Protein AF-A0A5Q2RLK4-F1 (afdb_monomer)

Sequence (144 aa):
MSHTSRPRRDLALSLLVPLLLSTVALTQIARAHVLDQSPWSGAGFGMFAQIDGETTRTVRGWIVEDGATTAVPIPADLERAAFELAVVPTEERADELARRWRRQIGAPESASMRVEVWGLTVEDSDGDHLGLATERMLAVEANP

Foldseek 3Di:
DDPPDPPVVVVVVVVVVVVVVVVVVVVLVCCVPPVVDPSLNPDDPDDPPPQLDLPFKFKWKWKAAPNDIHTDDQDPVCVVLRSVCRNPPDQVSQQVSQVVRCVVVVPDLRIKMKMWMKGWDWDDDDDDDTDTDIDTPDIYIGHD

Secondary structure (DSSP, 8-state):
------HHHHHHHHHHHHHHHHHHHHHHHHHHHHS---TTTS---SS--TTSSTTSEEEEEEEEETTEEEEEPPPTTTHHHHHHHHHS--HHHHHHHHHHHHHHHT--TT-EEEEEEEEEEEEE-SSS-EEEEEEEEEEEEE--

Nearest PDB structures (foldseek):
  4a1z-assembly1_A  TM=3.910E-01  e=1.958E-02  Homo sapiens
  3k3b-assembly3_A  TM=4.415E-01  e=8.122E-02  Homo sapiens
  4a28-assembly1_B  TM=3.877E-01  e=7.635E-02  Homo sapiens
  4a1z-assembly1_B  TM=3.928E-01  e=1.177E-01  Homo sapiens
  2mp4-assembly1_A  TM=3.637E-01  e=3.759E+00  Caenorhabditis elegans

pLDDT: mean 76.33, std 16.63, range [40.59, 95.0]

Radius of gyration: 24.92 Å; Cα contacts (8 Å, |Δi|>4): 178; chains: 1; bounding box: 51×34×82 Å

Organism: NCBI:txid2789776

Mean predicted aligned error: 14.52 Å

Structure (mmCIF, N/CA/C/O backbone):
data_AF-A0A5Q2RLK4-F1
#
_entry.id   AF-A0A5Q2RLK4-F1
#
loop_
_atom_site.group_PDB
_atom_site.id
_atom_site.type_symbol
_atom_site.label_atom_id
_atom_site.label_alt_id
_atom_site.label_comp_id
_atom_site.label_asym_id
_atom_site.label_entity_id
_atom_site.label_se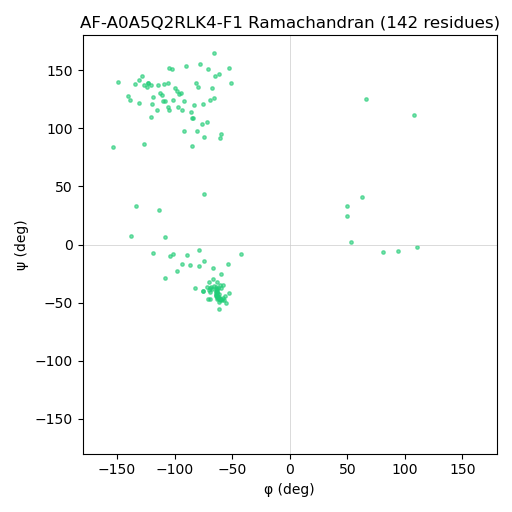q_id
_atom_site.pdbx_PDB_ins_code
_atom_site.Cartn_x
_atom_site.Cartn_y
_atom_site.Cartn_z
_atom_site.occupancy
_atom_site.B_iso_or_equiv
_atom_site.auth_seq_id
_atom_site.auth_comp_id
_atom_site.auth_asym_id
_atom_site.auth_atom_id
_atom_site.pdbx_PDB_model_num
ATOM 1 N N . MET A 1 1 ? 21.622 -19.949 -61.123 1.00 42.50 1 MET A N 1
ATOM 2 C CA . MET A 1 1 ? 22.347 -19.018 -60.231 1.00 42.50 1 MET A CA 1
ATOM 3 C C . MET A 1 1 ? 22.075 -17.607 -60.713 1.00 42.50 1 MET A C 1
ATOM 5 O O . MET A 1 1 ? 22.614 -17.207 -61.733 1.00 42.50 1 MET A O 1
ATOM 9 N N . SER A 1 2 ? 21.185 -16.886 -60.041 1.00 40.59 2 SER A N 1
ATOM 10 C CA . SER A 1 2 ? 20.880 -15.489 -60.365 1.00 40.59 2 SER A CA 1
ATOM 11 C C . SER A 1 2 ? 20.381 -14.801 -59.097 1.00 40.59 2 SER A C 1
ATOM 13 O O . SER A 1 2 ? 19.182 -14.733 -58.842 1.00 40.59 2 SER A O 1
ATOM 15 N N . HIS A 1 3 ? 21.324 -14.345 -58.269 1.00 51.47 3 HIS A N 1
ATOM 16 C CA . HIS A 1 3 ? 21.045 -13.388 -57.202 1.00 51.47 3 HIS A CA 1
ATOM 17 C C . HIS A 1 3 ? 20.850 -12.018 -57.856 1.00 51.47 3 HIS A C 1
ATOM 19 O O . HIS A 1 3 ? 21.806 -11.296 -58.121 1.00 51.47 3 HIS A O 1
ATOM 25 N N . THR A 1 4 ? 19.605 -11.677 -58.173 1.00 55.16 4 THR A N 1
ATOM 26 C CA . THR A 1 4 ? 19.233 -10.318 -58.573 1.00 55.16 4 THR A CA 1
ATOM 27 C C . THR A 1 4 ? 18.980 -9.525 -57.292 1.00 55.16 4 THR A C 1
ATOM 29 O O . THR A 1 4 ? 17.859 -9.462 -56.788 1.00 55.16 4 THR A O 1
ATOM 32 N N . SER A 1 5 ? 20.043 -8.987 -56.697 1.00 56.28 5 SER A N 1
ATOM 33 C CA . SER A 1 5 ? 19.955 -8.111 -55.527 1.00 56.28 5 SER A CA 1
ATOM 34 C C . SER A 1 5 ? 19.245 -6.808 -55.911 1.00 56.28 5 SER A C 1
ATOM 36 O O . SER A 1 5 ? 19.607 -6.140 -56.879 1.00 56.28 5 SER A O 1
ATOM 38 N N . ARG A 1 6 ? 18.185 -6.448 -55.173 1.00 64.25 6 ARG A N 1
ATOM 39 C CA . ARG A 1 6 ? 17.520 -5.140 -55.285 1.00 64.25 6 ARG A CA 1
ATOM 40 C C . ARG A 1 6 ? 18.184 -4.199 -54.271 1.00 64.25 6 ARG A C 1
ATOM 42 O O . ARG A 1 6 ? 17.756 -4.190 -53.117 1.00 64.25 6 ARG A O 1
ATOM 49 N N . PRO A 1 7 ? 19.152 -3.357 -54.679 1.00 64.31 7 PRO A N 1
ATOM 50 C CA . PRO A 1 7 ? 20.025 -2.616 -53.757 1.00 64.31 7 PRO A CA 1
ATOM 51 C C . PRO A 1 7 ? 19.263 -1.675 -52.813 1.00 64.31 7 PRO A C 1
ATOM 53 O O . PRO A 1 7 ? 19.702 -1.390 -51.705 1.00 64.31 7 PRO A O 1
ATOM 56 N N . ARG A 1 8 ? 18.074 -1.219 -53.225 1.00 66.38 8 ARG A N 1
ATOM 57 C CA . ARG A 1 8 ? 17.208 -0.345 -52.423 1.00 66.38 8 ARG A CA 1
ATOM 58 C C . ARG A 1 8 ? 16.567 -1.039 -51.218 1.00 66.38 8 ARG A C 1
ATOM 60 O O . ARG A 1 8 ? 16.332 -0.378 -50.214 1.00 66.38 8 ARG A O 1
ATOM 67 N N . ARG A 1 9 ? 16.266 -2.340 -51.309 1.00 71.31 9 ARG A N 1
ATOM 68 C CA . ARG A 1 9 ? 15.689 -3.102 -50.186 1.00 71.31 9 ARG A CA 1
ATOM 69 C C . ARG A 1 9 ? 16.745 -3.422 -49.138 1.00 71.31 9 ARG A C 1
ATOM 71 O O . ARG A 1 9 ? 16.464 -3.281 -47.955 1.00 71.31 9 ARG A O 1
ATOM 78 N N . ASP A 1 10 ? 17.947 -3.768 -49.579 1.00 75.69 10 ASP A N 1
ATOM 79 C CA . ASP A 1 10 ? 19.056 -4.090 -48.681 1.00 75.69 10 ASP A CA 1
ATOM 80 C C . ASP A 1 10 ? 19.518 -2.842 -47.914 1.00 75.69 10 ASP A C 1
ATOM 82 O O . ASP A 1 10 ? 19.735 -2.906 -46.708 1.00 75.69 10 ASP A O 1
ATOM 86 N N . LEU A 1 11 ? 19.541 -1.675 -48.571 1.00 73.75 11 LEU A N 1
ATOM 87 C CA . LEU A 1 11 ? 19.791 -0.394 -47.904 1.00 73.75 11 LEU A CA 1
ATOM 88 C C . LEU A 1 11 ? 18.701 -0.059 -46.871 1.00 73.75 11 LEU A C 1
ATOM 90 O O . LEU A 1 11 ? 19.008 0.341 -45.751 1.00 73.75 11 LEU A O 1
ATOM 94 N N . ALA A 1 12 ? 17.426 -0.245 -47.228 1.00 74.88 12 ALA A N 1
ATOM 95 C CA . ALA A 1 12 ? 16.307 0.018 -46.324 1.00 74.88 12 ALA A CA 1
ATOM 96 C C . ALA A 1 12 ? 16.331 -0.902 -45.090 1.00 74.88 12 ALA A C 1
ATOM 98 O O . ALA A 1 12 ? 16.100 -0.440 -43.976 1.00 74.88 12 ALA A O 1
ATOM 99 N N . LEU A 1 13 ? 16.664 -2.183 -45.272 1.00 78.88 13 LEU A N 1
ATOM 100 C CA . LEU A 1 13 ? 16.829 -3.135 -44.171 1.00 78.88 13 LEU A CA 1
ATOM 101 C C . LEU A 1 13 ? 18.068 -2.822 -43.323 1.00 78.88 13 LEU A C 1
ATOM 103 O O . LEU A 1 13 ? 18.007 -2.923 -42.100 1.00 78.88 13 LEU A O 1
ATOM 107 N N . SER A 1 14 ? 19.162 -2.375 -43.943 1.00 81.06 14 SER A N 1
ATOM 108 C CA . SER A 1 14 ? 20.378 -1.975 -43.227 1.00 81.06 14 SER A CA 1
ATOM 109 C C . SER A 1 14 ? 20.183 -0.721 -42.373 1.00 81.06 14 SER A C 1
ATOM 111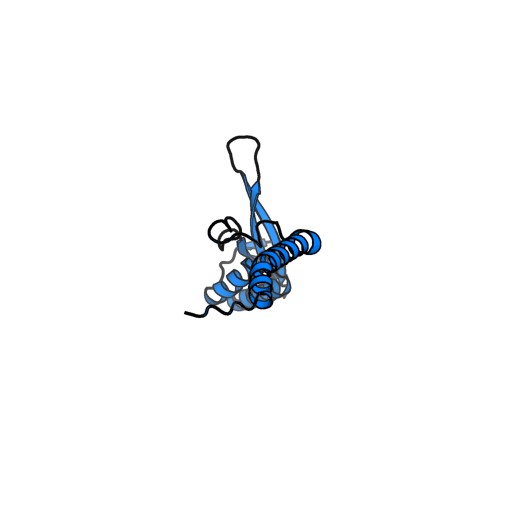 O O . SER A 1 14 ? 20.854 -0.577 -41.355 1.00 81.06 14 SER A O 1
ATOM 113 N N . LEU A 1 15 ? 19.286 0.186 -42.771 1.00 85.62 15 LEU A N 1
ATOM 114 C CA . LEU A 1 15 ? 18.961 1.396 -42.010 1.00 85.62 15 LEU A CA 1
ATOM 115 C C . LEU A 1 15 ? 17.875 1.165 -40.954 1.00 85.62 15 LEU A C 1
ATOM 117 O O . LEU A 1 15 ? 17.754 1.959 -40.025 1.00 85.62 15 LEU A O 1
ATOM 121 N N . LEU A 1 16 ? 17.115 0.073 -41.056 1.00 86.75 16 LEU A N 1
ATOM 122 C CA . LEU A 1 16 ? 16.047 -0.247 -40.114 1.00 86.75 16 LEU A CA 1
ATOM 123 C C . LEU A 1 16 ? 16.584 -0.452 -38.694 1.00 86.75 16 LEU A C 1
ATOM 125 O O . LEU A 1 16 ? 16.027 0.091 -37.748 1.00 86.75 16 LEU A O 1
ATOM 129 N N . VAL A 1 17 ? 17.678 -1.203 -38.553 1.00 85.81 17 VAL A N 1
ATOM 130 C CA . VAL A 1 17 ? 18.295 -1.500 -37.251 1.00 85.81 17 VAL A CA 1
ATOM 131 C C . VAL A 1 17 ? 18.781 -0.230 -36.536 1.00 85.81 17 VAL A C 1
ATOM 133 O O . VAL A 1 17 ? 18.334 0.001 -35.412 1.00 85.81 17 VAL A O 1
ATOM 136 N N . PRO A 1 18 ? 19.636 0.627 -37.134 1.00 89.00 18 PRO A N 1
ATOM 137 C CA . PRO A 1 18 ? 20.073 1.851 -36.469 1.00 89.00 18 PRO A CA 1
ATOM 138 C C . PRO A 1 18 ? 18.912 2.815 -36.216 1.00 89.00 18 PRO A C 1
ATOM 140 O O . PRO A 1 18 ? 18.871 3.414 -35.149 1.00 89.00 18 PRO A O 1
ATOM 143 N N . LEU A 1 19 ? 17.934 2.916 -37.127 1.00 90.31 19 LEU A N 1
ATOM 144 C CA . LEU A 1 19 ? 16.756 3.759 -36.915 1.00 90.31 19 LEU A CA 1
ATOM 145 C C . LEU A 1 19 ? 15.946 3.292 -35.699 1.00 90.31 19 LEU A C 1
ATOM 147 O O . LEU A 1 19 ? 15.597 4.107 -34.850 1.00 90.31 19 LEU A O 1
ATOM 151 N N . LEU A 1 20 ? 15.703 1.985 -35.582 1.00 88.25 20 LEU A N 1
ATOM 152 C CA . LEU A 1 20 ? 14.961 1.398 -34.468 1.00 88.25 20 LEU A CA 1
ATOM 153 C C . LEU A 1 20 ? 15.692 1.617 -33.136 1.00 88.25 20 LEU A C 1
ATOM 155 O O . LEU A 1 20 ? 15.071 2.014 -32.151 1.00 88.25 20 LEU A O 1
ATOM 159 N N . LEU A 1 21 ? 17.018 1.445 -33.121 1.00 88.12 21 LEU A N 1
ATOM 160 C CA . LEU A 1 21 ? 17.849 1.728 -31.948 1.00 88.12 21 LEU A CA 1
ATOM 161 C C . LEU A 1 21 ? 17.831 3.216 -31.575 1.00 88.12 21 LEU A C 1
ATOM 163 O O . LEU A 1 21 ? 17.680 3.548 -30.401 1.00 88.12 21 LEU A O 1
ATOM 167 N N . SER A 1 22 ? 17.920 4.119 -32.555 1.00 91.12 22 SER A N 1
ATOM 168 C CA . SER A 1 22 ? 17.816 5.561 -32.318 1.00 91.12 22 SER A CA 1
ATOM 169 C C . SER A 1 22 ? 16.444 5.956 -31.767 1.00 91.12 22 SER A C 1
ATOM 171 O O . SER A 1 22 ? 16.373 6.772 -30.853 1.00 91.12 22 SER A O 1
ATOM 173 N N . THR A 1 23 ? 15.352 5.363 -32.261 1.00 89.62 23 THR A N 1
ATOM 174 C CA . THR A 1 23 ? 14.000 5.617 -31.739 1.00 89.62 23 THR A CA 1
ATOM 175 C C . THR A 1 23 ? 13.853 5.158 -30.291 1.00 89.62 23 THR A C 1
ATOM 177 O O . THR A 1 23 ? 13.309 5.899 -29.469 1.00 89.62 23 THR A O 1
ATOM 180 N N . VAL A 1 24 ? 14.365 3.973 -29.948 1.00 86.62 24 VAL A N 1
ATOM 181 C CA . VAL A 1 24 ? 14.377 3.494 -28.558 1.00 86.62 24 VAL A CA 1
ATOM 182 C C . VAL A 1 24 ? 15.186 4.447 -2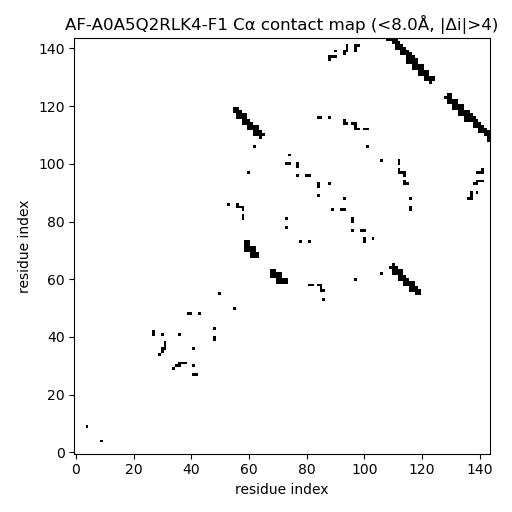7.675 1.00 86.62 24 VAL A C 1
ATOM 184 O O . VAL A 1 24 ? 14.679 4.885 -26.645 1.00 86.62 24 VAL A O 1
ATOM 187 N N . ALA A 1 25 ? 16.390 4.842 -28.099 1.00 84.44 25 ALA A N 1
ATOM 188 C CA . ALA A 1 25 ? 17.244 5.755 -27.338 1.00 84.44 25 ALA A CA 1
ATOM 189 C C . ALA A 1 25 ? 16.577 7.120 -27.092 1.00 84.44 25 ALA A C 1
ATOM 191 O O . ALA A 1 25 ? 16.542 7.593 -25.958 1.00 84.44 25 ALA A O 1
ATOM 192 N N . LEU A 1 26 ? 15.982 7.726 -28.123 1.00 86.50 26 LEU A N 1
ATOM 193 C CA . LEU A 1 26 ? 15.267 9.001 -27.997 1.00 86.50 26 LEU A CA 1
ATOM 194 C C . LEU A 1 26 ? 14.055 8.897 -27.069 1.00 86.50 26 LEU A C 1
ATOM 196 O O . LEU A 1 26 ? 13.801 9.809 -26.287 1.00 86.50 26 LEU A O 1
ATOM 200 N N . THR A 1 27 ? 13.330 7.778 -27.120 1.00 81.75 27 THR A N 1
ATOM 201 C CA . THR A 1 27 ? 12.190 7.535 -26.227 1.00 81.75 27 THR A CA 1
ATOM 202 C C . THR A 1 27 ? 12.646 7.456 -24.772 1.00 81.75 27 THR A C 1
ATOM 204 O O . THR A 1 27 ? 11.987 8.014 -23.898 1.00 81.75 27 THR A O 1
ATOM 207 N N . GLN A 1 28 ? 13.785 6.813 -24.505 1.00 74.12 28 GLN A N 1
ATOM 208 C CA . GLN A 1 28 ? 14.338 6.726 -23.154 1.00 74.12 28 GLN A CA 1
ATOM 209 C C . GLN A 1 28 ? 14.844 8.082 -22.648 1.00 74.12 28 GLN A C 1
ATOM 211 O O . GLN A 1 28 ? 14.548 8.451 -21.517 1.00 74.12 28 GLN A O 1
ATOM 216 N N . ILE A 1 29 ? 15.512 8.870 -23.498 1.00 78.88 29 ILE A N 1
ATOM 217 C CA . ILE A 1 29 ? 15.926 10.247 -23.173 1.00 78.88 29 ILE A CA 1
ATOM 218 C C . ILE A 1 29 ? 14.701 11.105 -22.831 1.00 78.88 29 ILE A C 1
ATOM 220 O O . ILE A 1 29 ? 14.683 11.784 -21.808 1.00 78.88 29 ILE A O 1
ATOM 224 N N . ALA A 1 30 ? 13.649 11.047 -23.651 1.00 78.88 30 ALA A N 1
ATOM 225 C CA . ALA A 1 30 ? 12.425 11.800 -23.403 1.00 78.88 30 ALA A CA 1
ATOM 226 C C . ALA A 1 30 ? 11.762 11.395 -22.076 1.00 78.88 30 ALA A C 1
ATOM 228 O O . ALA A 1 30 ? 11.347 12.261 -21.312 1.00 78.88 30 ALA A O 1
ATOM 229 N N . ARG A 1 31 ? 11.704 10.095 -21.764 1.00 68.69 31 ARG A N 1
ATOM 230 C CA . ARG A 1 31 ? 11.151 9.605 -20.491 1.00 68.69 31 ARG A CA 1
ATOM 231 C C . ARG A 1 31 ? 11.972 10.060 -19.285 1.00 68.69 31 ARG A C 1
ATOM 233 O O . ARG A 1 31 ? 11.385 10.537 -18.321 1.00 68.69 31 ARG A O 1
ATOM 240 N N . ALA A 1 32 ? 13.298 9.979 -19.369 1.00 66.38 32 ALA A N 1
ATOM 241 C CA . ALA A 1 32 ? 14.191 10.377 -18.284 1.00 66.38 32 ALA A CA 1
ATOM 242 C C . ALA A 1 32 ? 14.146 11.887 -17.992 1.00 66.38 32 ALA A C 1
ATOM 244 O O . ALA A 1 32 ? 14.260 12.285 -16.840 1.00 66.38 32 ALA A O 1
ATOM 245 N N . HIS A 1 33 ? 13.978 12.731 -19.016 1.00 67.25 33 HIS A N 1
ATOM 246 C CA . HIS A 1 33 ? 14.042 14.190 -18.850 1.00 67.25 33 HIS A CA 1
ATOM 247 C C . HIS A 1 33 ? 12.686 14.892 -18.726 1.00 67.25 33 HIS A C 1
ATOM 249 O O . HIS A 1 33 ? 12.642 16.010 -18.224 1.00 67.25 33 HIS A O 1
ATOM 255 N N . VAL A 1 34 ? 11.596 14.291 -19.214 1.00 68.56 34 VAL A N 1
ATOM 256 C CA . VAL A 1 34 ? 10.269 14.936 -19.233 1.00 68.56 34 VAL A CA 1
ATOM 257 C C . VAL A 1 34 ? 9.311 14.324 -18.212 1.00 68.56 34 VAL A C 1
ATOM 259 O O . VAL A 1 34 ? 8.421 15.020 -17.737 1.00 68.56 34 VAL A O 1
ATOM 262 N N . LEU A 1 35 ? 9.467 13.040 -17.873 1.00 58.09 35 LEU A N 1
ATOM 263 C CA . LEU A 1 35 ? 8.520 12.315 -17.013 1.00 58.09 35 LEU A CA 1
ATOM 264 C C . LEU A 1 35 ? 9.063 12.016 -15.609 1.00 58.09 35 LEU A C 1
ATOM 266 O O . LEU A 1 35 ? 8.402 11.292 -14.871 1.00 58.09 35 LEU A O 1
ATOM 270 N N . ASP A 1 36 ? 10.245 12.542 -15.262 1.00 53.28 36 ASP A N 1
ATOM 271 C CA . ASP A 1 36 ? 10.919 12.352 -13.962 1.00 53.28 36 ASP A CA 1
ATOM 272 C C . ASP A 1 36 ? 11.011 10.875 -13.524 1.00 53.28 36 ASP A C 1
ATOM 274 O O . ASP A 1 36 ? 11.117 10.528 -12.348 1.00 53.28 36 ASP A O 1
ATOM 278 N N . GLN A 1 37 ? 10.967 9.963 -14.499 1.00 48.72 37 GLN A N 1
ATOM 279 C CA . GLN A 1 37 ? 11.167 8.545 -14.260 1.00 48.72 37 GLN A CA 1
ATOM 280 C C . GLN A 1 37 ? 12.657 8.339 -14.038 1.00 48.72 37 GLN A C 1
ATOM 282 O O . GLN A 1 37 ? 13.462 8.656 -14.919 1.00 48.72 37 GLN A O 1
ATOM 287 N N . SER A 1 38 ? 13.025 7.807 -12.868 1.00 45.00 38 SER A N 1
ATOM 288 C CA . SER A 1 38 ? 14.423 7.512 -12.575 1.00 45.00 38 SER A CA 1
ATOM 289 C C . SER A 1 38 ? 15.015 6.687 -13.734 1.00 45.00 38 SER A C 1
ATOM 291 O O . SER A 1 38 ? 14.332 5.794 -14.255 1.00 45.00 38 SER A O 1
ATOM 293 N N . PRO A 1 39 ? 16.264 6.953 -14.168 1.00 46.22 39 PRO A N 1
ATOM 294 C CA . PRO A 1 39 ? 16.877 6.295 -15.333 1.00 46.22 39 PRO A CA 1
ATOM 295 C C . PRO A 1 39 ? 16.853 4.756 -15.281 1.00 46.22 39 PRO A C 1
ATOM 297 O O . PRO A 1 39 ? 17.019 4.082 -16.295 1.00 46.22 39 PRO A O 1
ATOM 300 N N . TRP A 1 40 ? 16.619 4.207 -14.090 1.00 51.50 40 TRP A N 1
ATOM 301 C CA . TRP A 1 40 ? 16.565 2.789 -13.770 1.00 51.50 40 TRP A CA 1
ATOM 302 C C . TRP A 1 40 ? 15.161 2.170 -13.821 1.00 51.50 40 TRP A C 1
ATOM 304 O O . TRP A 1 40 ? 15.050 0.954 -13.938 1.00 51.50 40 TRP A O 1
ATOM 314 N N . SER A 1 41 ? 14.086 2.964 -13.805 1.00 49.59 41 SER A N 1
ATOM 315 C CA . SER A 1 41 ? 12.710 2.440 -13.813 1.00 49.59 41 SER A CA 1
ATOM 316 C C . SER A 1 41 ? 12.243 1.985 -15.213 1.00 49.59 41 SER A C 1
ATOM 318 O O . SER A 1 41 ? 11.308 1.199 -15.341 1.00 49.59 41 SER A O 1
ATOM 320 N N . GLY A 1 42 ? 12.910 2.432 -16.290 1.00 47.31 42 GLY A N 1
ATOM 321 C CA . GLY A 1 42 ? 12.417 2.259 -17.668 1.00 47.31 42 GLY A CA 1
ATOM 322 C C . GLY A 1 42 ? 13.271 1.440 -18.646 1.00 47.31 42 GLY A C 1
ATOM 323 O O . GLY A 1 42 ? 12.811 1.203 -19.767 1.00 47.31 42 GLY A O 1
ATOM 324 N N . ALA A 1 43 ? 14.496 1.029 -18.292 1.00 47.84 43 ALA A N 1
ATOM 325 C CA . ALA A 1 43 ? 15.465 0.513 -19.278 1.00 47.84 43 ALA A CA 1
ATOM 326 C C . ALA A 1 43 ? 16.284 -0.726 -18.856 1.00 47.84 43 ALA A C 1
ATOM 328 O O . ALA A 1 43 ? 17.180 -1.144 -19.591 1.00 47.84 43 ALA A O 1
ATOM 329 N N . GLY A 1 44 ? 15.987 -1.352 -17.715 1.00 46.81 44 GLY A N 1
ATOM 330 C CA . GLY A 1 44 ? 16.642 -2.595 -17.306 1.00 46.81 44 GLY A CA 1
ATOM 331 C C . GLY A 1 44 ? 16.029 -3.810 -18.001 1.00 46.81 44 GLY A C 1
ATOM 332 O O . GLY A 1 44 ? 15.013 -4.335 -17.550 1.00 46.81 44 GLY A O 1
ATOM 333 N N . PHE A 1 45 ? 16.643 -4.289 -19.083 1.00 53.19 45 PHE A N 1
ATOM 334 C CA . PHE A 1 45 ? 16.405 -5.648 -19.577 1.00 53.19 45 PHE A CA 1
ATOM 335 C C . PHE A 1 45 ? 16.785 -6.651 -18.480 1.00 53.19 45 PHE A C 1
ATOM 337 O O . PHE A 1 45 ? 17.945 -7.021 -18.385 1.00 53.19 45 PHE A O 1
ATOM 344 N N . GLY A 1 46 ? 15.805 -7.083 -17.681 1.00 48.38 46 GLY A N 1
ATOM 345 C CA . GLY A 1 46 ? 15.883 -8.257 -16.813 1.00 48.38 46 GLY A CA 1
ATOM 346 C C . GLY A 1 46 ? 16.887 -8.162 -15.658 1.00 48.38 46 GLY A C 1
ATOM 347 O O . GLY A 1 46 ? 18.085 -8.023 -15.849 1.00 48.38 46 GLY A O 1
ATOM 348 N N . MET A 1 47 ? 16.395 -8.376 -14.438 1.00 48.22 47 MET A N 1
ATOM 349 C CA . MET A 1 47 ? 17.176 -8.810 -13.265 1.00 48.22 47 MET A CA 1
ATOM 350 C C . MET A 1 47 ? 17.727 -7.740 -12.296 1.00 48.22 47 MET A C 1
ATOM 352 O O . MET A 1 47 ? 18.156 -8.130 -11.220 1.00 48.22 47 MET A O 1
ATOM 356 N N . PHE A 1 48 ? 17.604 -6.428 -12.558 1.00 49.59 48 PHE A N 1
ATOM 357 C CA . PHE A 1 48 ? 18.004 -5.374 -11.591 1.00 49.59 48 PHE A CA 1
ATOM 358 C C . PHE A 1 48 ? 16.976 -4.243 -11.392 1.00 49.59 48 PHE A C 1
ATOM 360 O O . PHE A 1 48 ? 17.341 -3.110 -11.091 1.00 49.59 48 PHE A O 1
ATOM 367 N N . ALA A 1 49 ? 15.674 -4.541 -11.474 1.00 46.44 49 ALA A N 1
ATOM 368 C CA . ALA A 1 49 ? 14.622 -3.704 -10.867 1.00 46.44 49 ALA A CA 1
ATOM 369 C C . ALA A 1 49 ? 14.607 -3.893 -9.332 1.00 46.44 49 ALA A C 1
ATOM 371 O O . ALA A 1 49 ? 13.581 -4.153 -8.707 1.00 46.44 49 ALA A O 1
ATOM 372 N N . GLN A 1 50 ? 15.796 -3.905 -8.736 1.00 47.66 50 GLN A N 1
ATOM 373 C CA . GLN A 1 50 ? 16.033 -4.292 -7.360 1.00 47.66 50 GLN A CA 1
ATOM 374 C C . GLN A 1 50 ? 15.791 -3.040 -6.513 1.00 47.66 50 GLN A C 1
ATOM 376 O O . GLN A 1 50 ? 16.532 -2.075 -6.652 1.00 47.66 50 GLN A O 1
ATOM 381 N N . ILE A 1 51 ? 14.748 -3.083 -5.671 1.00 47.78 51 ILE A N 1
ATOM 382 C CA . ILE A 1 51 ? 14.267 -2.074 -4.691 1.00 47.78 51 ILE A CA 1
ATOM 383 C C . ILE A 1 51 ? 12.915 -1.400 -5.040 1.00 47.78 51 ILE A C 1
ATOM 385 O O . ILE A 1 51 ? 12.343 -0.726 -4.196 1.00 47.78 51 ILE A O 1
ATOM 389 N N . ASP A 1 52 ? 12.277 -1.702 -6.175 1.00 49.44 52 ASP A N 1
ATOM 390 C CA . ASP A 1 52 ? 10.824 -1.432 -6.346 1.00 49.44 52 ASP A CA 1
ATOM 391 C C . ASP A 1 52 ? 10.018 -2.737 -6.474 1.00 49.44 52 ASP A C 1
ATOM 393 O O . ASP A 1 52 ? 8.995 -2.829 -7.150 1.00 49.44 52 ASP A O 1
ATOM 397 N N . GLY A 1 53 ? 10.532 -3.790 -5.829 1.00 45.25 53 GLY A N 1
ATOM 398 C CA . GLY A 1 53 ? 9.834 -5.055 -5.647 1.00 45.25 53 GLY A CA 1
ATOM 399 C C . GLY A 1 53 ? 8.792 -4.953 -4.537 1.00 45.25 53 GLY A C 1
ATOM 400 O O . GLY A 1 53 ? 8.931 -4.157 -3.614 1.00 45.25 53 GLY A O 1
ATOM 401 N N . GLU A 1 54 ? 7.787 -5.819 -4.624 1.00 48.59 54 GLU A N 1
ATOM 402 C CA . GLU A 1 54 ? 6.592 -6.009 -3.778 1.00 48.59 54 GLU A CA 1
ATOM 403 C C . GLU A 1 54 ? 6.794 -5.925 -2.240 1.00 48.59 54 GLU A C 1
ATOM 405 O O . GLU A 1 54 ? 5.823 -5.905 -1.490 1.00 48.59 54 GLU A O 1
ATOM 410 N N . THR A 1 55 ? 8.036 -5.861 -1.757 1.00 55.06 55 THR A N 1
ATOM 411 C CA . THR A 1 55 ? 8.473 -5.862 -0.355 1.00 55.06 55 THR A CA 1
ATOM 412 C C . THR A 1 55 ? 8.906 -4.509 0.216 1.00 55.06 55 THR A C 1
ATOM 414 O O . THR A 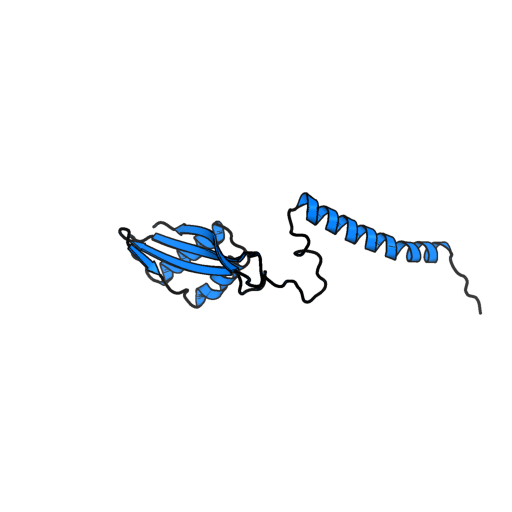1 55 ? 9.112 -4.429 1.426 1.00 55.06 55 THR A O 1
ATOM 417 N N . THR A 1 56 ? 9.067 -3.446 -0.580 1.00 70.25 56 THR A N 1
ATOM 418 C CA . THR A 1 56 ? 9.526 -2.143 -0.046 1.00 70.25 56 THR A CA 1
ATOM 419 C C . THR A 1 56 ? 8.400 -1.236 0.424 1.00 70.25 56 THR A C 1
ATOM 421 O O . THR A 1 56 ? 8.683 -0.232 1.072 1.00 70.25 56 THR A O 1
ATOM 424 N N . ARG A 1 57 ? 7.134 -1.578 0.154 1.00 82.50 57 ARG A N 1
ATOM 425 C CA . ARG A 1 57 ? 5.977 -0.785 0.587 1.00 82.50 57 ARG A CA 1
ATOM 426 C C . ARG A 1 57 ? 5.001 -1.617 1.406 1.00 82.50 57 ARG A C 1
ATOM 428 O O . ARG A 1 57 ? 4.679 -2.743 1.044 1.00 82.50 57 ARG A O 1
ATOM 435 N N . THR A 1 58 ? 4.513 -1.061 2.513 1.00 87.94 58 THR A N 1
ATOM 436 C CA . THR A 1 58 ? 3.549 -1.725 3.399 1.00 87.94 58 THR A CA 1
ATOM 437 C C . THR A 1 58 ? 2.379 -0.808 3.729 1.00 87.94 58 THR A C 1
ATOM 439 O O . THR A 1 58 ? 2.557 0.397 3.920 1.00 87.94 58 THR A O 1
ATOM 442 N N . VAL A 1 59 ? 1.177 -1.381 3.795 1.00 91.25 59 VAL A N 1
ATOM 443 C CA . VAL A 1 59 ? -0.042 -0.675 4.202 1.00 91.25 59 VAL A CA 1
ATOM 444 C C . VAL A 1 59 ? -0.311 -0.95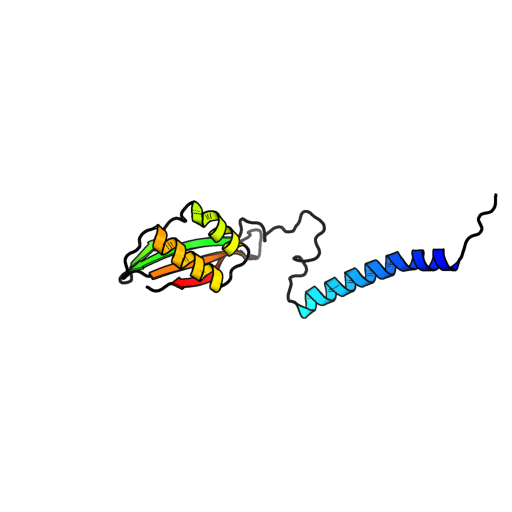7 5.674 1.00 91.25 59 VAL A C 1
ATOM 446 O O . VAL A 1 59 ? -0.281 -2.106 6.111 1.00 91.25 59 VAL A O 1
ATOM 449 N N . ARG A 1 60 ? -0.594 0.092 6.444 1.00 93.56 60 ARG A N 1
ATOM 450 C CA . ARG A 1 60 ? -0.956 0.007 7.863 1.00 93.56 60 ARG A CA 1
ATOM 451 C C . ARG A 1 60 ? -2.313 0.655 8.088 1.00 93.56 60 ARG A C 1
ATOM 453 O O . ARG A 1 60 ? -2.593 1.703 7.514 1.00 93.56 60 ARG A O 1
ATOM 460 N N . GLY A 1 61 ? -3.133 0.024 8.921 1.00 93.12 61 GLY A N 1
ATOM 461 C CA . GLY A 1 61 ? -4.439 0.529 9.328 1.00 93.12 61 GLY A CA 1
ATOM 462 C C . GLY A 1 61 ? -4.448 0.856 10.812 1.00 93.12 61 GLY A C 1
ATOM 463 O O . GLY A 1 61 ? -3.939 0.087 11.633 1.00 93.12 61 GLY A O 1
ATOM 464 N N . TRP A 1 62 ? -5.050 1.986 11.151 1.00 94.31 62 TRP A N 1
ATOM 465 C CA . TRP A 1 62 ? -5.204 2.453 12.517 1.00 94.31 62 TRP A CA 1
ATOM 466 C C . TRP A 1 62 ? -6.628 2.933 12.752 1.00 94.31 62 TRP A C 1
ATOM 468 O O . TRP A 1 62 ? -7.187 3.652 11.929 1.00 94.31 62 TRP A O 1
ATOM 478 N N . ILE A 1 63 ? -7.188 2.591 13.904 1.00 93.12 63 ILE A N 1
ATOM 479 C CA . ILE A 1 63 ? -8.425 3.193 14.394 1.00 93.12 63 ILE A CA 1
ATOM 480 C C . ILE A 1 63 ? -8.083 4.318 15.354 1.00 93.12 63 ILE A C 1
ATOM 482 O O . ILE A 1 63 ? -7.279 4.122 16.266 1.00 93.12 63 ILE A O 1
ATOM 486 N N . VAL A 1 64 ? -8.682 5.483 15.129 1.00 91.69 64 VAL A N 1
ATOM 487 C CA . VAL A 1 64 ? -8.491 6.679 15.947 1.00 91.69 64 VAL A CA 1
ATOM 488 C C . VAL A 1 64 ? -9.816 7.010 16.624 1.00 91.69 64 VAL A C 1
ATOM 490 O O . VAL A 1 64 ? -10.803 7.316 15.959 1.00 91.69 64 VAL A O 1
ATOM 493 N N . GLU A 1 65 ? -9.842 6.931 17.949 1.00 90.94 65 GLU A N 1
ATOM 494 C CA . GLU A 1 65 ? -11.021 7.210 18.774 1.00 90.94 65 GLU A CA 1
ATOM 495 C C . GLU A 1 65 ? -10.580 7.962 20.030 1.00 90.94 65 GLU A C 1
ATOM 497 O O . GLU A 1 65 ? -9.637 7.543 20.699 1.00 90.94 65 GLU A O 1
ATOM 502 N N . ASP A 1 66 ? -11.209 9.103 20.323 1.00 86.50 66 ASP A N 1
ATOM 503 C CA . ASP A 1 66 ? -10.927 9.930 21.509 1.00 86.50 66 ASP A CA 1
ATOM 504 C C . ASP A 1 66 ? -9.431 10.242 21.740 1.00 86.50 66 ASP A C 1
ATOM 506 O O . ASP A 1 66 ? -8.946 10.354 22.867 1.00 86.50 66 ASP A O 1
ATOM 510 N N . GLY A 1 67 ? -8.669 10.379 20.650 1.00 83.62 67 GLY A N 1
ATOM 511 C CA . GLY A 1 67 ? -7.224 10.633 20.675 1.00 83.62 67 GLY A CA 1
ATOM 512 C C . GLY A 1 67 ? -6.351 9.390 20.890 1.00 83.62 67 GLY A C 1
ATOM 513 O O . GLY A 1 67 ? -5.131 9.477 20.745 1.00 83.62 67 GLY A O 1
ATOM 514 N N . ALA A 1 68 ? -6.940 8.226 21.169 1.00 88.12 68 ALA A N 1
ATOM 515 C CA . ALA A 1 68 ? -6.243 6.948 21.160 1.00 88.12 68 ALA A CA 1
ATOM 516 C C . ALA A 1 68 ? -6.128 6.418 19.725 1.00 88.12 68 ALA A C 1
ATOM 518 O O . ALA A 1 68 ? -7.064 6.510 18.937 1.00 88.12 68 ALA A O 1
ATOM 519 N N . THR A 1 69 ? -4.968 5.859 19.377 1.00 91.38 69 THR A N 1
ATOM 520 C CA . THR A 1 69 ? -4.724 5.246 18.064 1.00 91.38 69 THR A CA 1
ATOM 521 C C . THR A 1 69 ? -4.371 3.773 18.256 1.00 91.38 69 THR A C 1
ATOM 523 O O . THR A 1 69 ? -3.399 3.458 18.940 1.00 91.38 69 THR A O 1
ATOM 526 N N . THR A 1 70 ? -5.151 2.871 17.658 1.00 92.38 70 THR A N 1
ATOM 527 C CA . THR A 1 70 ? -4.985 1.415 17.793 1.00 92.38 70 THR A CA 1
ATOM 528 C C . THR A 1 70 ? -4.690 0.780 16.441 1.00 92.38 70 THR A C 1
ATOM 530 O O . THR A 1 70 ? -5.433 0.994 15.485 1.00 92.38 70 THR A O 1
ATOM 533 N N . ALA A 1 71 ? -3.612 -0.004 16.348 1.00 93.06 71 ALA A N 1
ATOM 534 C CA . ALA A 1 71 ? -3.282 -0.739 15.128 1.00 93.06 71 ALA A CA 1
ATOM 535 C C . ALA A 1 71 ? -4.317 -1.836 14.880 1.00 93.06 71 ALA A C 1
ATOM 537 O O . ALA A 1 71 ? -4.643 -2.601 15.790 1.00 93.06 71 ALA A O 1
ATOM 538 N N . VAL A 1 72 ? -4.785 -1.947 13.641 1.00 93.69 72 VAL A N 1
ATOM 539 C CA . VAL A 1 72 ? -5.699 -3.011 13.222 1.00 93.69 72 VAL A CA 1
ATOM 540 C C . VAL A 1 72 ? -5.072 -3.833 12.095 1.00 93.69 72 VAL A C 1
ATOM 542 O O . VAL A 1 72 ? -4.451 -3.263 11.196 1.00 93.69 72 VAL A O 1
ATOM 545 N N . PRO A 1 73 ? -5.189 -5.173 12.128 1.00 93.88 73 PRO A N 1
ATOM 546 C CA . PRO A 1 73 ? -4.691 -6.020 11.051 1.00 93.88 73 PRO A CA 1
ATOM 547 C C . PRO A 1 73 ? -5.549 -5.864 9.789 1.00 93.88 73 PRO A C 1
ATOM 549 O O . PRO A 1 73 ? -6.748 -5.580 9.880 1.00 93.88 73 PRO A O 1
ATOM 552 N N . ILE A 1 74 ? -4.934 -6.061 8.617 1.00 93.75 74 ILE A N 1
ATOM 553 C CA . ILE A 1 74 ? -5.638 -6.076 7.327 1.00 93.75 74 ILE A CA 1
ATOM 554 C C . ILE A 1 74 ? -6.516 -7.337 7.270 1.00 93.75 74 ILE A C 1
ATOM 556 O O . ILE A 1 74 ? -5.995 -8.437 7.449 1.00 93.75 74 ILE A O 1
ATOM 560 N N . PRO A 1 75 ? -7.831 -7.214 7.030 1.00 94.31 75 PRO A N 1
ATOM 561 C CA . PRO A 1 75 ? -8.697 -8.358 6.810 1.00 94.31 75 PRO A CA 1
ATOM 562 C C . PRO A 1 75 ? -8.328 -9.100 5.520 1.00 94.31 75 PRO A C 1
ATOM 564 O O . PRO A 1 75 ? -7.965 -8.478 4.523 1.00 94.31 75 PRO A O 1
ATOM 567 N N . ALA A 1 76 ? -8.459 -10.428 5.522 1.00 92.94 76 ALA A N 1
ATOM 568 C CA . ALA A 1 76 ? -7.974 -11.296 4.440 1.00 92.94 76 ALA A CA 1
ATOM 569 C C . ALA A 1 76 ? -8.552 -10.971 3.042 1.00 92.94 76 ALA A C 1
ATOM 571 O O . ALA A 1 76 ? -7.875 -11.072 2.026 1.00 92.94 76 ALA A O 1
ATOM 572 N N . ASP A 1 77 ? -9.808 -10.545 2.967 1.00 93.56 77 ASP A N 1
ATOM 573 C CA . ASP A 1 77 ? -10.493 -10.104 1.740 1.00 93.56 77 ASP A CA 1
ATOM 574 C C . ASP A 1 77 ? -10.059 -8.711 1.245 1.00 93.56 77 ASP A C 1
ATOM 576 O O . ASP A 1 77 ? -10.345 -8.344 0.101 1.00 93.56 77 ASP A O 1
ATOM 580 N N . LEU A 1 78 ? -9.360 -7.938 2.080 1.00 95.00 78 LEU A N 1
ATOM 581 C CA . LEU A 1 78 ? -8.788 -6.637 1.739 1.00 95.00 78 LEU A CA 1
ATO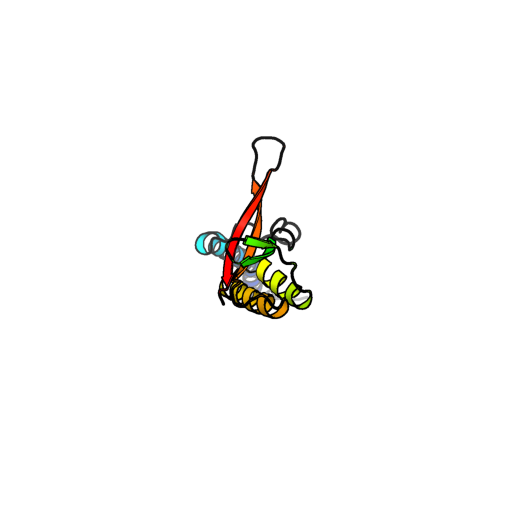M 582 C C . LEU A 1 78 ? -7.287 -6.697 1.463 1.00 95.00 78 LEU A C 1
ATOM 584 O O . LEU A 1 78 ? -6.750 -5.717 0.952 1.00 95.00 78 LEU A O 1
ATOM 588 N N . GLU A 1 79 ? -6.620 -7.830 1.706 1.00 92.88 79 GLU A N 1
ATOM 589 C CA . GLU A 1 79 ? -5.188 -8.011 1.421 1.00 92.88 79 GLU A CA 1
ATOM 590 C C . GLU A 1 79 ? -4.846 -7.659 -0.026 1.00 92.88 79 GLU A C 1
ATOM 592 O O . GLU A 1 79 ? -3.874 -6.954 -0.286 1.00 92.88 79 GLU A O 1
ATOM 597 N N . ARG A 1 80 ? -5.694 -8.068 -0.976 1.00 92.19 80 ARG A N 1
ATOM 598 C CA . ARG A 1 80 ? -5.507 -7.723 -2.388 1.00 92.19 80 ARG A CA 1
ATOM 599 C C . ARG A 1 80 ? -5.598 -6.216 -2.638 1.00 92.19 80 ARG A C 1
ATOM 601 O O . ARG A 1 80 ? -4.778 -5.673 -3.369 1.00 92.19 80 ARG A O 1
ATOM 608 N N . ALA A 1 81 ? -6.582 -5.541 -2.051 1.00 92.81 81 ALA A N 1
ATOM 609 C CA . ALA A 1 81 ? -6.748 -4.099 -2.224 1.00 92.81 81 ALA A CA 1
ATOM 610 C C . ALA A 1 81 ? -5.609 -3.318 -1.543 1.00 92.81 81 ALA A C 1
ATOM 612 O O . ALA A 1 81 ? -5.117 -2.336 -2.093 1.00 92.81 81 ALA A O 1
ATOM 613 N N . ALA A 1 82 ? -5.140 -3.791 -0.384 1.00 92.44 82 ALA A N 1
ATOM 614 C CA . ALA A 1 82 ? -3.963 -3.258 0.291 1.00 92.44 82 ALA A CA 1
ATOM 615 C C . ALA A 1 82 ? -2.690 -3.451 -0.551 1.00 92.44 82 ALA A C 1
ATOM 617 O O . ALA A 1 82 ? -1.896 -2.523 -0.682 1.00 92.44 82 ALA A O 1
ATOM 618 N N . PHE A 1 83 ? -2.525 -4.614 -1.185 1.00 89.25 83 PHE A N 1
ATOM 619 C CA . PHE A 1 83 ? -1.428 -4.866 -2.119 1.00 89.25 83 PHE A CA 1
ATOM 620 C C . PHE A 1 83 ? -1.477 -3.913 -3.321 1.00 89.25 83 PHE A C 1
ATOM 622 O O . PHE A 1 83 ? -0.491 -3.248 -3.629 1.00 89.25 83 PHE A O 1
ATOM 629 N N . GLU A 1 84 ? -2.634 -3.774 -3.970 1.00 89.31 84 GLU A N 1
ATOM 630 C CA . GLU A 1 84 ? -2.809 -2.86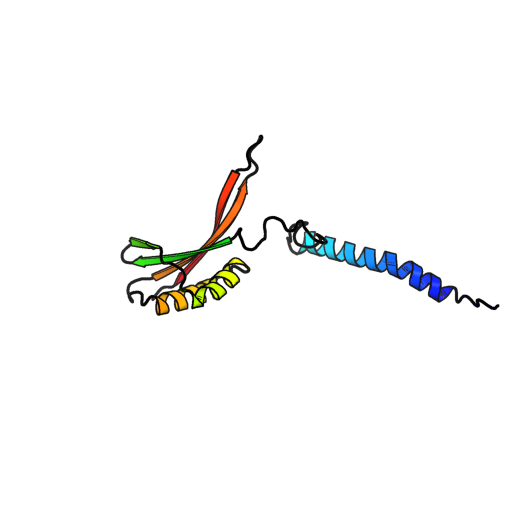0 -5.106 1.00 89.31 84 GLU A CA 1
ATOM 631 C C . GLU A 1 84 ? -2.533 -1.391 -4.723 1.00 89.31 84 GLU A C 1
ATOM 633 O O . GLU A 1 84 ? -1.972 -0.639 -5.528 1.00 89.31 84 GLU A O 1
ATOM 638 N N . LEU A 1 85 ? -2.870 -0.989 -3.491 1.00 89.44 85 LEU A N 1
ATOM 639 C CA . LEU A 1 85 ? -2.545 0.330 -2.942 1.00 89.44 85 LEU A CA 1
ATOM 640 C C . LEU A 1 85 ? -1.043 0.503 -2.666 1.00 89.44 85 LEU A C 1
ATOM 642 O O . LEU A 1 85 ? -0.505 1.574 -2.931 1.00 89.44 85 LEU A O 1
ATOM 646 N N . ALA A 1 86 ? -0.355 -0.527 -2.166 1.00 87.38 86 ALA A N 1
ATOM 647 C CA . ALA A 1 86 ? 1.095 -0.483 -1.965 1.00 87.38 86 ALA A CA 1
ATOM 648 C C . ALA A 1 86 ? 1.844 -0.297 -3.297 1.00 87.38 86 ALA A C 1
ATOM 650 O O . ALA A 1 86 ? 2.833 0.435 -3.361 1.00 87.38 86 ALA A O 1
ATOM 651 N N . VAL A 1 87 ? 1.350 -0.917 -4.374 1.00 83.88 87 VAL A N 1
ATOM 652 C CA . VAL A 1 87 ? 1.928 -0.779 -5.719 1.00 83.88 87 VAL A CA 1
ATOM 653 C C . VAL A 1 87 ? 1.663 0.615 -6.295 1.00 83.88 87 VAL A C 1
ATOM 655 O O . VAL A 1 87 ? 2.586 1.248 -6.809 1.00 83.88 87 VAL A O 1
ATOM 658 N N . VAL A 1 88 ? 0.422 1.108 -6.199 1.00 85.50 88 VAL A N 1
ATOM 659 C CA . VAL A 1 88 ? 0.017 2.422 -6.727 1.00 85.50 88 VAL A CA 1
ATOM 660 C C . VAL A 1 88 ? -0.660 3.248 -5.621 1.00 85.50 88 VAL A C 1
ATOM 662 O O . VAL A 1 88 ? -1.894 3.228 -5.505 1.00 85.50 88 VAL A O 1
ATOM 665 N N . PRO A 1 89 ? 0.127 3.978 -4.806 1.00 85.19 89 PRO A N 1
ATOM 666 C CA . PRO A 1 89 ? -0.393 4.758 -3.690 1.00 85.19 89 PRO A CA 1
ATOM 667 C C . PRO A 1 89 ? -1.136 5.988 -4.213 1.00 85.19 89 PRO A C 1
ATOM 669 O O . PRO A 1 89 ? -0.535 6.949 -4.683 1.00 85.19 89 PRO A O 1
ATOM 672 N N . THR A 1 90 ? -2.464 5.947 -4.146 1.00 87.38 90 THR A N 1
ATOM 673 C CA . THR A 1 90 ? -3.341 7.067 -4.516 1.00 87.38 90 THR A CA 1
ATOM 674 C C . THR A 1 90 ? -4.308 7.339 -3.378 1.00 87.38 90 THR A C 1
ATOM 676 O O . THR A 1 90 ? -4.760 6.402 -2.715 1.00 87.38 90 THR A O 1
ATOM 679 N N . GLU A 1 91 ? -4.637 8.613 -3.168 1.00 87.56 91 GLU A N 1
ATOM 680 C CA . GLU A 1 91 ? -5.575 9.038 -2.123 1.00 87.56 91 GLU A CA 1
ATOM 681 C C . GLU A 1 91 ? -6.934 8.351 -2.280 1.00 87.56 91 GLU A C 1
ATOM 683 O O . GLU A 1 91 ? -7.418 7.744 -1.332 1.00 87.56 91 GLU A O 1
ATOM 688 N N . GLU A 1 92 ? -7.490 8.333 -3.496 1.00 88.50 92 GLU A N 1
ATOM 689 C CA . GLU A 1 92 ? -8.798 7.731 -3.791 1.00 88.50 92 GLU A CA 1
ATOM 690 C C . GLU A 1 92 ? -8.876 6.247 -3.386 1.00 88.50 92 GLU A C 1
ATOM 692 O O . GLU A 1 92 ? -9.844 5.818 -2.751 1.00 88.50 92 GLU A O 1
ATOM 697 N N . ARG A 1 93 ? -7.837 5.459 -3.698 1.00 90.12 93 ARG A N 1
ATOM 698 C CA . ARG A 1 93 ? -7.777 4.035 -3.326 1.00 90.12 93 ARG A CA 1
ATOM 699 C C . ARG A 1 93 ? -7.555 3.834 -1.833 1.00 90.12 93 ARG A C 1
ATOM 701 O O . ARG A 1 93 ? -8.114 2.896 -1.268 1.00 90.12 93 ARG A O 1
ATOM 708 N N . ALA A 1 94 ? -6.750 4.684 -1.196 1.00 92.56 94 ALA A N 1
ATOM 709 C CA . ALA A 1 94 ? -6.545 4.635 0.249 1.00 92.56 94 ALA A CA 1
ATOM 710 C C . ALA A 1 94 ? -7.845 4.946 1.003 1.00 92.56 94 ALA A C 1
ATOM 712 O O . ALA A 1 94 ? -8.189 4.238 1.946 1.00 92.56 94 ALA A O 1
ATOM 713 N N . ASP A 1 95 ? -8.608 5.927 0.525 1.00 92.81 95 ASP A N 1
ATOM 714 C CA . ASP A 1 95 ? -9.927 6.293 1.033 1.00 92.81 95 ASP A CA 1
ATOM 715 C C . ASP A 1 95 ? -10.951 5.163 0.874 1.00 92.81 95 ASP A C 1
ATOM 717 O O . ASP A 1 95 ? -11.692 4.823 1.803 1.00 92.81 95 ASP A O 1
ATOM 721 N N . GLU A 1 96 ? -11.006 4.550 -0.311 1.00 93.50 96 GLU A N 1
ATOM 722 C CA . GLU A 1 96 ? -11.886 3.408 -0.551 1.00 93.50 96 GLU A CA 1
ATOM 723 C C . GLU A 1 96 ? -11.526 2.230 0.362 1.00 93.50 96 GLU A C 1
ATOM 725 O O . GLU A 1 96 ? -12.415 1.638 0.989 1.00 93.50 96 GLU A O 1
ATOM 730 N N . LEU A 1 97 ? -10.230 1.922 0.479 1.00 94.62 97 LEU A N 1
ATOM 731 C CA . LEU A 1 97 ? -9.730 0.872 1.357 1.00 94.62 97 LEU A CA 1
ATOM 732 C C . LEU A 1 97 ? -10.085 1.163 2.818 1.00 94.62 97 LEU A C 1
ATOM 734 O O . LEU A 1 97 ? -10.628 0.283 3.483 1.00 94.62 97 LEU A O 1
ATOM 738 N N . ALA A 1 98 ? -9.872 2.390 3.298 1.00 93.75 98 ALA A N 1
ATOM 739 C CA . ALA A 1 98 ? -10.206 2.806 4.658 1.00 93.75 98 ALA A CA 1
ATOM 740 C C . ALA A 1 98 ? -11.701 2.611 4.962 1.00 93.75 98 ALA A C 1
ATOM 742 O O . ALA A 1 98 ? -12.059 2.000 5.972 1.00 93.75 98 ALA A O 1
ATOM 743 N N . ARG A 1 99 ? -12.593 3.029 4.052 1.00 92.75 99 ARG A N 1
ATOM 744 C CA . ARG A 1 99 ? -14.049 2.837 4.204 1.00 92.75 99 ARG A CA 1
ATOM 745 C C . ARG A 1 99 ? -14.463 1.368 4.202 1.00 92.75 99 ARG A C 1
ATOM 747 O O . ARG A 1 99 ? -15.409 0.991 4.896 1.00 92.75 99 ARG A O 1
ATOM 754 N N . ARG A 1 100 ? -13.835 0.527 3.375 1.00 94.50 100 ARG A N 1
ATOM 755 C CA . ARG A 1 100 ? -14.123 -0.919 3.333 1.00 94.50 100 ARG A CA 1
ATOM 756 C C . ARG A 1 100 ? -13.640 -1.611 4.603 1.00 94.50 100 ARG A C 1
ATOM 758 O O . ARG A 1 100 ? -14.409 -2.334 5.228 1.00 94.50 100 ARG A O 1
ATOM 765 N N . TRP A 1 101 ? -12.413 -1.316 5.007 1.00 94.75 101 TRP A N 1
ATOM 766 C CA . TRP A 1 101 ? -11.770 -1.878 6.185 1.00 94.75 101 TRP A CA 1
ATOM 767 C C . TRP A 1 101 ? -12.525 -1.516 7.459 1.00 94.75 101 TRP A C 1
ATOM 769 O O . TRP A 1 101 ? -12.856 -2.405 8.241 1.00 94.75 101 TRP A O 1
ATOM 779 N N . ARG A 1 102 ? -12.920 -0.247 7.612 1.00 92.00 102 ARG A N 1
ATOM 780 C CA . ARG A 1 102 ? -13.751 0.212 8.730 1.00 92.00 102 ARG A CA 1
ATOM 781 C C . ARG A 1 102 ? -15.061 -0.567 8.847 1.00 92.00 102 ARG A C 1
ATOM 783 O O . ARG A 1 102 ? -15.392 -1.053 9.927 1.00 92.00 102 ARG A O 1
ATOM 790 N N . ARG A 1 103 ? -15.798 -0.693 7.736 1.00 91.38 103 ARG A N 1
ATOM 791 C CA . ARG A 1 103 ? -17.072 -1.431 7.693 1.00 91.38 103 ARG A CA 1
ATOM 792 C C . ARG A 1 103 ? -16.894 -2.886 8.094 1.00 91.38 103 ARG A C 1
ATOM 794 O O . ARG A 1 103 ? -17.755 -3.447 8.759 1.00 91.38 103 ARG A O 1
ATOM 801 N N . GLN A 1 104 ? -15.783 -3.486 7.695 1.00 91.69 104 GLN A N 1
ATOM 802 C CA . GLN A 1 104 ? -15.541 -4.893 7.934 1.00 91.69 104 GLN A CA 1
ATOM 803 C C . GLN A 1 104 ? -15.166 -5.214 9.377 1.00 91.69 104 GLN A C 1
ATOM 805 O O . GLN A 1 104 ? -15.628 -6.218 9.913 1.00 91.69 104 GLN A O 1
ATOM 810 N N . ILE A 1 105 ? -14.353 -4.371 10.012 1.00 90.50 105 ILE A N 1
ATOM 811 C CA . ILE A 1 105 ? -14.012 -4.556 11.427 1.00 90.50 105 ILE A CA 1
ATOM 812 C C . ILE A 1 105 ? -15.129 -4.073 12.362 1.00 90.50 105 ILE A C 1
ATOM 814 O O . ILE A 1 105 ? -15.011 -4.229 13.573 1.00 90.50 105 ILE A O 1
ATOM 818 N N . GLY A 1 106 ? -16.198 -3.480 11.812 1.00 89.44 106 GLY A N 1
ATOM 819 C CA . GLY A 1 106 ? -17.323 -2.958 12.582 1.00 89.44 106 GLY A CA 1
ATOM 820 C C . GLY A 1 106 ? -16.917 -1.820 13.515 1.00 89.44 106 GLY A C 1
ATOM 821 O O . GLY A 1 106 ? -17.348 -1.799 14.665 1.00 89.44 106 GLY A O 1
ATOM 822 N N . ALA A 1 107 ? -16.049 -0.912 13.052 1.00 87.12 107 ALA A N 1
ATOM 823 C CA . ALA A 1 107 ? -15.556 0.170 13.899 1.00 87.12 107 ALA A CA 1
ATOM 824 C C . ALA A 1 107 ? -16.706 1.086 14.375 1.00 87.12 107 ALA A C 1
ATOM 826 O O . ALA A 1 107 ? -17.643 1.317 13.600 1.00 87.12 107 ALA A O 1
ATOM 827 N N . PRO A 1 108 ? -16.618 1.649 15.595 1.00 85.38 108 PRO A N 1
ATOM 828 C CA . PRO A 1 108 ? -17.594 2.606 16.114 1.00 85.38 108 PRO A CA 1
ATOM 829 C C . PRO A 1 108 ? -17.843 3.779 15.158 1.00 85.38 108 PRO A C 1
ATOM 831 O O . PRO A 1 108 ? -16.958 4.182 14.398 1.00 85.38 108 PRO A O 1
ATOM 834 N N . GLU A 1 109 ? -19.037 4.375 15.205 1.00 84.94 109 GLU A N 1
ATOM 835 C CA . GLU A 1 109 ? -19.340 5.582 14.417 1.00 84.94 109 GLU A CA 1
ATOM 836 C C . GLU A 1 109 ? -18.462 6.774 14.837 1.00 84.94 109 GLU A C 1
ATOM 838 O O . GLU A 1 109 ? -18.042 7.557 13.991 1.00 84.94 109 GLU A O 1
ATOM 843 N N . SER A 1 110 ? -18.093 6.851 16.118 1.00 86.06 110 SER A N 1
ATOM 844 C CA . SER A 1 110 ? -17.179 7.846 16.695 1.00 86.06 110 SER A CA 1
ATOM 845 C C . SER A 1 110 ? -15.733 7.743 16.206 1.00 86.06 110 SER A C 1
ATOM 847 O O . SER A 1 110 ? -14.991 8.717 16.319 1.00 86.06 110 SER A O 1
ATOM 849 N N . ALA A 1 111 ? -15.320 6.592 15.675 1.00 88.31 111 ALA A N 1
ATOM 850 C CA . ALA A 1 111 ? -13.922 6.312 15.379 1.00 88.31 111 ALA A CA 1
ATOM 851 C C . ALA A 1 111 ? -13.592 6.526 13.892 1.00 88.31 111 ALA A C 1
ATOM 853 O O . ALA A 1 111 ? -14.319 6.046 13.021 1.00 88.31 111 ALA A O 1
ATOM 854 N N . SER A 1 112 ? -12.483 7.200 13.576 1.00 89.19 112 SER A N 1
ATOM 855 C CA . SER A 1 112 ? -11.976 7.311 12.200 1.00 89.19 112 SER A CA 1
ATOM 856 C C . SER A 1 112 ? -11.014 6.160 11.875 1.00 89.19 112 SER A C 1
ATOM 858 O O . SER A 1 112 ? -10.384 5.570 12.757 1.00 89.19 112 SER A O 1
ATOM 860 N N . MET A 1 113 ? -10.915 5.810 10.589 1.00 92.50 113 MET A N 1
ATOM 861 C CA . MET A 1 113 ? -9.943 4.832 10.088 1.00 92.50 113 MET A CA 1
ATOM 862 C C . MET A 1 113 ? -8.834 5.566 9.346 1.00 92.50 113 MET A C 1
ATOM 864 O O . MET A 1 113 ? -9.080 6.176 8.306 1.00 92.50 113 MET A O 1
ATOM 868 N N . ARG A 1 114 ? -7.601 5.450 9.833 1.00 93.19 114 ARG A N 1
ATOM 869 C CA . ARG A 1 114 ? -6.411 5.975 9.169 1.00 93.19 114 ARG A CA 1
ATOM 870 C C . ARG A 1 114 ? -5.671 4.854 8.451 1.00 93.19 114 ARG A C 1
ATOM 872 O O . ARG A 1 114 ? -5.284 3.865 9.067 1.00 93.19 114 ARG A O 1
ATOM 879 N N . VAL A 1 115 ? -5.450 5.031 7.155 1.00 93.44 115 VAL A N 1
ATOM 880 C CA . VAL A 1 115 ? -4.658 4.132 6.314 1.00 93.44 115 VAL A CA 1
ATOM 881 C C . VAL A 1 115 ? -3.377 4.845 5.910 1.00 93.44 115 VAL A C 1
ATOM 883 O O . VAL A 1 115 ? -3.406 5.965 5.403 1.00 93.44 115 VAL A O 1
ATOM 886 N N . GLU A 1 116 ? -2.244 4.190 6.133 1.00 92.06 116 GLU A N 1
ATOM 887 C CA . GLU A 1 116 ? -0.924 4.717 5.808 1.00 92.06 116 GLU A CA 1
ATOM 888 C C . GLU A 1 116 ? -0.176 3.766 4.879 1.00 92.06 116 GLU A C 1
ATOM 890 O O . GLU A 1 116 ? -0.183 2.551 5.087 1.00 92.06 116 GLU A O 1
ATOM 895 N N . VAL A 1 117 ? 0.519 4.325 3.892 1.00 89.19 117 VAL A N 1
ATOM 896 C CA . VAL A 1 117 ? 1.463 3.597 3.042 1.00 89.19 117 VAL A CA 1
ATOM 897 C C . VAL A 1 117 ? 2.871 4.031 3.415 1.00 89.19 117 VAL A C 1
ATOM 899 O O . VAL A 1 117 ? 3.207 5.216 3.373 1.00 89.19 117 VAL A O 1
ATOM 902 N N . TRP A 1 118 ? 3.691 3.058 3.783 1.00 85.31 118 TRP A N 1
ATOM 903 C CA . TRP A 1 118 ? 5.072 3.255 4.198 1.00 85.31 118 TRP A CA 1
ATOM 904 C C . TRP A 1 118 ? 6.003 2.640 3.168 1.00 85.31 118 TRP A C 1
ATOM 906 O O . TRP A 1 118 ? 5.807 1.483 2.808 1.00 85.31 118 TRP A O 1
ATOM 916 N N . GLY A 1 119 ? 6.997 3.400 2.720 1.00 81.38 119 GLY A N 1
ATOM 917 C CA . GLY A 1 119 ? 8.086 2.941 1.867 1.00 81.38 119 GLY A CA 1
ATOM 918 C C . GLY A 1 119 ? 9.367 2.727 2.672 1.00 81.38 119 GLY A C 1
ATOM 919 O O . GLY A 1 119 ? 9.592 3.392 3.683 1.00 81.38 119 GLY A O 1
ATOM 920 N N . LEU A 1 120 ? 10.208 1.800 2.229 1.00 73.00 120 LEU A N 1
ATOM 921 C CA . LEU A 1 120 ? 11.556 1.592 2.743 1.00 73.00 120 LEU A CA 1
ATOM 922 C C . LEU A 1 120 ? 12.544 2.323 1.831 1.00 73.00 120 LEU A C 1
ATOM 924 O O . LEU A 1 120 ? 12.636 2.015 0.643 1.00 73.00 120 LEU A O 1
ATOM 928 N N . THR A 1 121 ? 13.270 3.286 2.385 1.00 66.19 121 THR A N 1
ATOM 929 C CA . THR A 1 121 ? 14.322 4.030 1.694 1.00 66.19 121 THR A CA 1
ATOM 930 C C . THR A 1 121 ? 15.684 3.555 2.183 1.00 66.19 121 THR A C 1
ATOM 932 O O . THR A 1 121 ? 15.882 3.257 3.362 1.00 66.19 121 THR A O 1
ATOM 935 N N . VAL A 1 122 ? 16.625 3.420 1.251 1.00 64.75 122 VAL A N 1
ATOM 936 C CA . VAL A 1 122 ? 18.016 3.107 1.577 1.00 64.75 122 VAL A CA 1
ATOM 937 C C . VAL A 1 122 ? 18.752 4.431 1.687 1.00 64.75 122 VAL A C 1
ATOM 939 O O . VAL A 1 122 ? 18.830 5.175 0.711 1.00 64.75 122 VAL A O 1
ATOM 942 N N . GLU A 1 123 ? 19.245 4.734 2.880 1.00 64.44 123 GLU A N 1
ATOM 943 C CA . GLU A 1 123 ? 20.064 5.911 3.129 1.00 64.44 123 GLU A CA 1
ATOM 944 C C . GLU A 1 123 ? 21.533 5.519 2.954 1.00 64.44 123 GLU A C 1
ATOM 946 O O . GLU A 1 123 ? 22.018 4.559 3.567 1.00 64.44 123 GLU A O 1
ATOM 951 N N . ASP A 1 124 ? 22.222 6.232 2.063 1.00 58.72 124 ASP A N 1
ATOM 952 C CA . ASP A 1 124 ? 23.648 6.037 1.828 1.00 58.72 124 ASP A CA 1
ATOM 953 C C . ASP A 1 124 ? 24.414 6.674 2.990 1.00 58.72 124 ASP A C 1
ATOM 955 O O . ASP A 1 124 ? 24.489 7.898 3.114 1.00 58.72 124 ASP A O 1
ATOM 959 N N . SER A 1 125 ? 24.905 5.832 3.899 1.00 54.34 125 SER A N 1
ATOM 960 C CA . SER A 1 125 ? 25.744 6.261 5.011 1.00 54.34 125 SER A CA 1
ATOM 961 C C . SER A 1 125 ? 27.203 6.107 4.604 1.00 54.34 125 SER A C 1
ATOM 963 O O . SER A 1 125 ? 27.628 5.053 4.136 1.00 54.34 125 SER A O 1
ATOM 965 N N . ASP A 1 126 ? 27.972 7.171 4.817 1.00 59.81 126 ASP A N 1
ATOM 966 C CA . ASP A 1 126 ? 29.382 7.297 4.450 1.00 59.81 126 ASP A CA 1
ATOM 967 C C . ASP A 1 126 ? 30.229 6.220 5.173 1.00 59.81 126 ASP A C 1
ATOM 969 O O . ASP A 1 126 ? 30.655 6.394 6.316 1.00 59.81 126 ASP A O 1
ATOM 973 N N . GLY A 1 127 ? 30.418 5.061 4.526 1.00 51.72 127 GLY A N 1
ATOM 974 C CA . GLY A 1 127 ? 31.251 3.945 4.992 1.00 51.72 127 GLY A CA 1
ATOM 975 C C . GLY A 1 127 ? 30.492 2.697 5.477 1.00 51.72 127 GLY A C 1
ATOM 976 O O . GLY A 1 127 ? 29.887 2.694 6.543 1.00 51.72 127 GLY A O 1
ATOM 977 N N . ASP A 1 128 ? 30.611 1.612 4.701 1.00 56.78 128 ASP A N 1
ATOM 978 C CA . ASP A 1 128 ? 30.381 0.177 5.011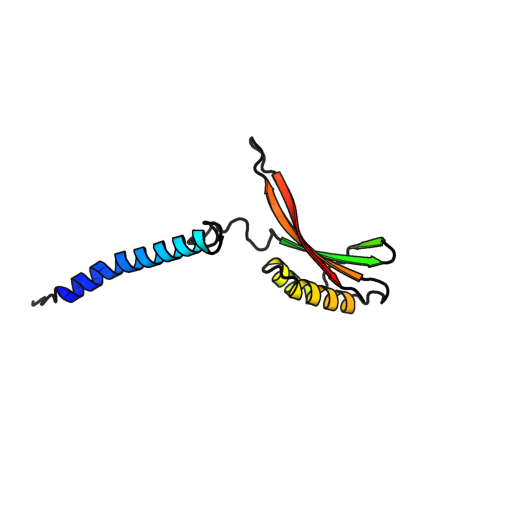 1.00 56.78 128 ASP A CA 1
ATOM 979 C C . ASP A 1 128 ? 29.032 -0.258 5.636 1.00 56.78 128 ASP A C 1
ATOM 981 O O . ASP A 1 128 ? 28.807 -1.444 5.897 1.00 56.78 128 ASP A O 1
ATOM 985 N N . HIS A 1 129 ? 28.090 0.664 5.836 1.00 52.19 129 HIS A N 1
ATOM 986 C CA . HIS A 1 129 ? 26.766 0.387 6.388 1.00 52.19 129 HIS A CA 1
ATOM 987 C C . HIS A 1 129 ? 25.674 1.029 5.529 1.00 52.19 129 HIS A C 1
ATOM 989 O O . HIS A 1 129 ? 25.646 2.238 5.350 1.00 52.19 129 HIS A O 1
ATOM 995 N N . LEU A 1 130 ? 24.743 0.218 5.020 1.00 57.50 130 LEU A N 1
ATOM 996 C CA . LEU A 1 130 ? 23.509 0.721 4.412 1.00 57.50 130 LEU A CA 1
ATOM 997 C C . LEU A 1 130 ? 22.493 0.994 5.526 1.00 57.50 130 LEU A C 1
ATOM 999 O O . LEU A 1 130 ? 22.128 0.077 6.268 1.00 57.50 130 LEU A O 1
ATOM 1003 N N . GLY A 1 131 ? 22.038 2.241 5.646 1.00 57.16 131 GLY A N 1
ATOM 1004 C CA . GLY A 1 131 ? 20.931 2.604 6.525 1.00 57.16 131 GLY A CA 1
ATOM 1005 C C . GLY A 1 131 ? 19.599 2.253 5.865 1.00 57.16 131 GLY A C 1
ATOM 1006 O O . GLY A 1 131 ? 19.408 2.509 4.678 1.00 57.16 131 GLY A O 1
ATOM 1007 N N . LEU A 1 132 ? 18.668 1.660 6.613 1.00 60.53 132 LEU A N 1
ATOM 1008 C CA . LEU A 1 132 ? 17.280 1.516 6.171 1.00 60.53 132 LEU A CA 1
ATOM 1009 C C . LEU A 1 132 ? 16.428 2.521 6.939 1.00 60.53 132 LEU A C 1
ATOM 1011 O O . LEU A 1 132 ? 16.296 2.415 8.160 1.00 60.53 132 LEU A O 1
ATOM 1015 N N . ALA A 1 133 ? 15.841 3.469 6.222 1.00 63.22 133 ALA A N 1
ATOM 1016 C CA . ALA A 1 133 ? 14.852 4.387 6.750 1.00 63.22 133 ALA A CA 1
ATOM 1017 C C . ALA A 1 133 ? 13.458 3.982 6.253 1.00 63.22 133 ALA A C 1
ATOM 1019 O O . ALA A 1 133 ? 13.291 3.357 5.206 1.00 63.22 133 ALA A O 1
ATOM 1020 N N . THR A 1 134 ? 12.431 4.303 7.034 1.00 71.12 134 THR A N 1
ATOM 1021 C CA . THR A 1 134 ? 11.039 4.157 6.599 1.00 71.12 134 THR A CA 1
ATOM 1022 C C . THR A 1 134 ? 10.442 5.533 6.409 1.00 71.12 134 THR A C 1
ATOM 1024 O O . THR A 1 134 ? 10.401 6.320 7.356 1.00 71.12 134 THR A O 1
ATOM 1027 N N . GLU A 1 135 ? 9.936 5.799 5.216 1.00 75.69 135 GLU A N 1
ATOM 1028 C CA . GLU A 1 135 ? 9.286 7.053 4.871 1.00 75.69 135 GLU A CA 1
ATOM 1029 C C . GLU A 1 135 ? 7.783 6.831 4.694 1.00 75.69 135 GLU A C 1
ATOM 1031 O O . GLU A 1 135 ? 7.337 5.841 4.106 1.00 75.69 135 GLU A O 1
ATOM 1036 N N . ARG A 1 136 ? 6.974 7.755 5.215 1.00 75.38 136 ARG A N 1
ATOM 1037 C CA . ARG A 1 136 ? 5.523 7.719 5.034 1.00 75.38 136 ARG A CA 1
ATOM 1038 C C . ARG A 1 136 ? 5.173 8.367 3.699 1.00 75.38 136 ARG A C 1
ATOM 1040 O O . ARG A 1 136 ? 5.257 9.583 3.570 1.00 75.38 136 ARG A O 1
ATOM 1047 N N . MET A 1 137 ? 4.745 7.553 2.740 1.00 71.75 137 MET A N 1
ATOM 1048 C CA . MET A 1 137 ? 4.437 7.995 1.377 1.00 71.75 137 MET A CA 1
ATOM 1049 C C . MET A 1 137 ? 3.034 8.592 1.258 1.00 71.75 137 MET A C 1
ATOM 1051 O O . MET A 1 137 ? 2.820 9.534 0.504 1.00 71.75 137 MET A O 1
ATOM 1055 N N . LEU A 1 138 ? 2.069 8.024 1.983 1.00 78.50 138 LEU A N 1
ATOM 1056 C CA . LEU A 1 138 ? 0.672 8.441 1.938 1.00 78.50 138 LEU A CA 1
ATOM 1057 C C . LEU A 1 138 ? 0.020 8.200 3.296 1.00 78.50 138 LEU A C 1
ATOM 1059 O O . LEU A 1 138 ? 0.258 7.168 3.924 1.00 78.50 138 LEU A O 1
ATOM 1063 N N . ALA A 1 139 ? -0.821 9.131 3.732 1.00 77.38 139 ALA A N 1
ATOM 1064 C CA . ALA A 1 139 ? -1.676 8.959 4.895 1.00 77.38 139 ALA A CA 1
ATOM 1065 C C . ALA A 1 139 ? -3.050 9.541 4.584 1.00 77.38 139 ALA A C 1
ATOM 1067 O O . ALA A 1 139 ? -3.158 10.711 4.226 1.00 77.38 139 ALA A O 1
ATOM 1068 N N . VAL A 1 140 ? -4.080 8.717 4.727 1.00 81.50 140 VAL A N 1
ATOM 1069 C CA . VAL A 1 140 ? -5.471 9.110 4.519 1.00 81.50 140 VAL A CA 1
ATOM 1070 C C . VAL A 1 140 ? -6.269 8.731 5.752 1.00 81.50 140 VAL A C 1
ATOM 1072 O O . VAL A 1 140 ? -6.080 7.656 6.320 1.00 81.50 140 VAL A O 1
ATOM 1075 N N . GLU A 1 141 ? -7.149 9.628 6.181 1.00 80.19 141 GLU A N 1
ATOM 1076 C CA . GLU A 1 141 ? -8.014 9.425 7.334 1.00 80.19 141 GLU A CA 1
ATOM 1077 C C . GLU A 1 141 ? -9.473 9.511 6.900 1.00 80.19 141 GLU A C 1
ATOM 1079 O O . GLU A 1 141 ? -9.982 10.577 6.556 1.00 80.19 141 GLU A O 1
ATOM 1084 N N . ALA A 1 142 ? -10.143 8.363 6.910 1.00 76.31 142 ALA A N 1
ATOM 1085 C CA . ALA A 1 142 ? -11.560 8.271 6.625 1.00 76.31 142 ALA A CA 1
ATOM 1086 C C . ALA A 1 142 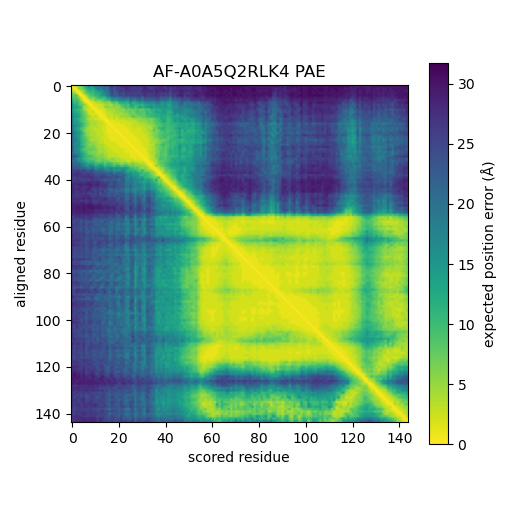? -12.354 8.557 7.902 1.00 76.31 142 ALA A C 1
ATOM 1088 O O . ALA A 1 142 ? -12.400 7.742 8.833 1.00 76.31 142 ALA A O 1
ATOM 1089 N N . ASN A 1 143 ? -12.995 9.722 7.913 1.00 70.62 143 ASN A N 1
ATOM 1090 C CA . ASN A 1 143 ? -13.977 10.112 8.919 1.00 70.62 143 ASN A CA 1
ATOM 1091 C C . ASN A 1 143 ? -15.249 9.235 8.851 1.00 70.62 143 ASN A C 1
ATOM 1093 O O . ASN A 1 143 ? -15.422 8.489 7.881 1.00 70.62 143 ASN A O 1
ATOM 1097 N N . PRO A 1 144 ? -16.104 9.259 9.896 1.00 59.00 144 PRO A N 1
ATOM 1098 C CA . PRO A 1 144 ? -17.490 8.763 9.837 1.00 59.00 144 PRO A CA 1
ATOM 1099 C C . PRO A 1 144 ? -18.247 9.139 8.570 1.00 59.00 144 PRO A C 1
ATOM 1101 O O . PRO A 1 144 ? -18.128 10.304 8.132 1.00 59.00 144 PRO A O 1
#

Solvent-accessible surface area (backbone atoms only — not comparable to full-atom values): 8646 Å² total; per-residue (Å²): 141,80,87,80,80,60,70,69,58,56,52,53,58,64,47,45,58,59,50,53,51,50,53,53,51,52,51,51,53,48,39,43,73,72,65,74,42,56,80,64,80,80,68,67,82,74,93,67,72,76,78,81,46,92,79,35,41,46,68,48,40,29,41,39,42,97,89,46,74,43,84,47,82,80,52,80,89,44,46,64,58,44,50,53,34,46,77,56,80,43,70,71,57,42,43,50,47,24,55,51,51,37,63,72,72,61,59,57,74,84,34,27,26,34,31,34,35,36,36,61,43,78,42,90,46,97,69,103,45,82,40,80,45,78,46,80,76,45,76,41,73,34,68,110